Protein AF-A0A3A8YSM9-F1 (afdb_monomer)

Secondary structure (DSSP, 8-state):
--SB-TTSPBP-HHHHHHHHHHHHHHTT--HHHHHHHTT---TT-HHHHHH----HHHHHHHHHT------

pLDDT: mean 79.76, std 11.99, range [52.75, 94.0]

Mean predicted aligned error: 8.07 Å

Foldseek 3Di:
DPQADPVGHGDDPVVVLVVLLVLLVVLVQDPLLNCVVSVHDPPPDVVCVVPSDDDPVRNVVSVVSRDDDDD

Radius of gyration: 14.94 Å; Cα contacts (8 Å, |Δi|>4): 38; chains: 1; bounding box: 38×35×26 Å

Solvent-accessible surface area (backbone atoms only — not comparable to full-atom values): 4499 Å² total; per-residue (Å²): 129,79,59,49,44,100,87,67,51,68,59,48,79,63,50,58,54,51,52,49,54,52,46,34,61,75,52,64,42,53,70,66,55,48,36,55,76,70,68,48,80,78,67,94,41,63,67,53,64,70,70,55,73,69,54,72,68,57,49,50,54,48,56,66,54,62,75,75,81,85,126

Structure (mmCIF, N/CA/C/O backbone):
data_AF-A0A3A8YSM9-F1
#
_entry.id   AF-A0A3A8YSM9-F1
#
loop_
_atom_site.group_PDB
_atom_site.id
_atom_site.type_symbol
_atom_site.label_atom_id
_atom_site.label_alt_id
_atom_site.label_comp_id
_atom_site.label_asym_id
_atom_site.label_entity_id
_atom_site.label_seq_id
_atom_site.pdbx_PDB_ins_code
_atom_site.Cartn_x
_atom_site.Cartn_y
_atom_site.Cartn_z
_atom_site.occupancy
_atom_site.B_iso_or_equiv
_atom_site.auth_seq_id
_atom_site.auth_comp_id
_atom_site.auth_asym_id
_atom_site.auth_atom_id
_atom_site.pdbx_PDB_model_num
ATOM 1 N N . GLY A 1 1 ? -20.971 8.381 -2.595 1.00 54.38 1 GLY A N 1
ATOM 2 C CA . GLY A 1 1 ? -19.760 8.532 -1.766 1.00 54.38 1 GLY A CA 1
ATOM 3 C C . GLY A 1 1 ? -19.822 9.864 -1.055 1.00 54.38 1 GLY A C 1
ATOM 4 O O . GLY A 1 1 ? -20.360 10.799 -1.636 1.00 54.38 1 GLY A O 1
ATOM 5 N N . LEU A 1 2 ? -19.334 9.947 0.184 1.00 61.84 2 LEU A N 1
ATOM 6 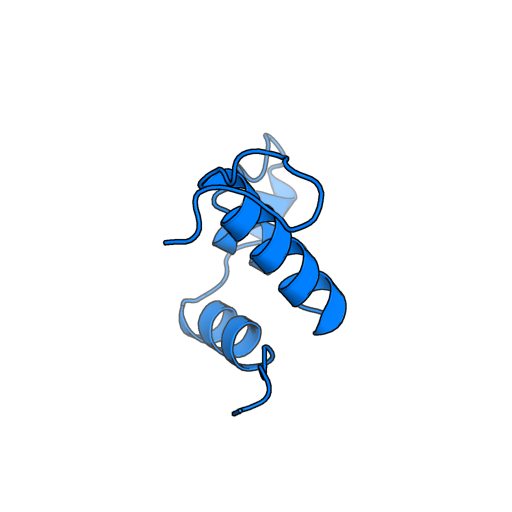C CA . LEU A 1 2 ? -19.224 11.219 0.904 1.00 61.84 2 LEU A CA 1
ATOM 7 C C . LEU A 1 2 ? -18.254 12.116 0.126 1.00 61.84 2 LEU A C 1
ATOM 9 O O . LEU A 1 2 ? -17.100 11.755 -0.067 1.00 61.84 2 LEU A O 1
ATOM 13 N N . LEU A 1 3 ? -18.742 13.242 -0.393 1.00 67.94 3 LEU A N 1
ATOM 14 C CA . LEU A 1 3 ? -17.948 14.162 -1.218 1.00 67.94 3 LEU A CA 1
ATOM 15 C C . LEU A 1 3 ? -17.000 15.035 -0.387 1.00 67.94 3 LEU A C 1
ATOM 17 O O . LEU A 1 3 ? -16.161 15.719 -0.962 1.00 67.94 3 LEU A O 1
ATOM 21 N N . TYR A 1 4 ? -17.133 15.021 0.940 1.00 71.75 4 TYR A N 1
ATOM 22 C CA . TYR A 1 4 ? -16.397 15.876 1.863 1.00 71.75 4 TYR A CA 1
ATOM 23 C C . TYR A 1 4 ? -16.015 15.094 3.123 1.00 71.75 4 TYR A C 1
ATOM 25 O O . TYR A 1 4 ? -16.826 14.325 3.642 1.00 71.75 4 TYR A O 1
ATOM 33 N N . ALA A 1 5 ? -14.791 15.309 3.597 1.00 68.12 5 ALA A N 1
ATOM 34 C CA . ALA A 1 5 ? -14.286 14.827 4.874 1.00 68.12 5 ALA A CA 1
ATOM 35 C C . ALA A 1 5 ? -14.928 15.598 6.042 1.00 68.12 5 ALA A C 1
ATOM 37 O O . ALA A 1 5 ? -15.512 16.667 5.855 1.00 68.12 5 ALA A O 1
ATOM 38 N N . SER A 1 6 ? -14.788 15.089 7.269 1.00 69.19 6 SER A N 1
ATOM 39 C CA . SER A 1 6 ? -15.348 15.709 8.485 1.00 69.19 6 SER A CA 1
ATOM 40 C C . SER A 1 6 ? -14.840 17.132 8.757 1.00 69.19 6 SER A C 1
ATOM 42 O O . SER A 1 6 ? -15.513 17.911 9.422 1.00 69.19 6 SER A O 1
ATOM 44 N N . ASN A 1 7 ? -13.677 17.486 8.212 1.00 75.50 7 ASN A N 1
ATOM 45 C CA . ASN A 1 7 ? -13.070 18.818 8.256 1.00 75.50 7 ASN A CA 1
ATOM 46 C C . ASN A 1 7 ? -13.428 19.704 7.038 1.00 75.50 7 ASN A C 1
ATOM 48 O O . ASN A 1 7 ? -12.833 20.763 6.861 1.00 75.50 7 ASN A O 1
ATOM 52 N N . GLY A 1 8 ? -14.352 19.276 6.171 1.00 73.50 8 GLY A N 1
ATOM 53 C CA . GLY A 1 8 ? -14.820 20.049 5.017 1.00 73.50 8 GLY A CA 1
ATOM 54 C C . GLY A 1 8 ? -13.942 19.973 3.762 1.00 73.50 8 GLY A C 1
ATOM 55 O O . GL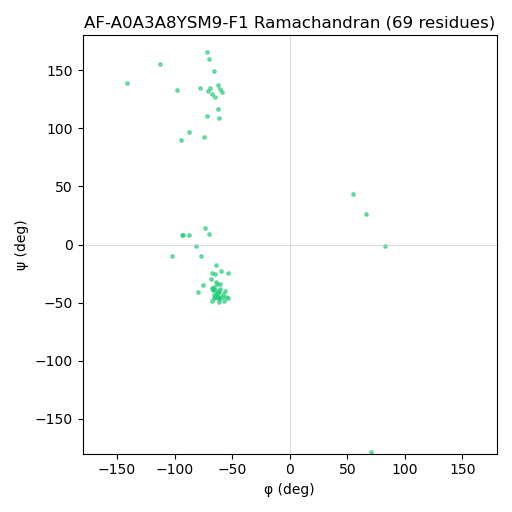Y A 1 8 ? -14.313 20.550 2.740 1.00 73.50 8 GLY A O 1
ATOM 56 N N . THR A 1 9 ? -12.815 19.247 3.775 1.00 77.50 9 THR A N 1
ATOM 57 C CA . THR A 1 9 ? -12.038 19.016 2.541 1.00 77.50 9 THR A CA 1
ATOM 58 C C . THR A 1 9 ? -12.782 18.094 1.585 1.00 77.50 9 THR A C 1
ATOM 60 O O . THR A 1 9 ? -13.305 17.060 1.993 1.00 77.50 9 THR A O 1
ATOM 63 N N . LYS A 1 10 ? -12.821 18.456 0.299 1.00 78.62 10 LYS A N 1
ATOM 64 C CA . LYS A 1 10 ? -13.452 17.638 -0.738 1.00 78.62 10 LYS A CA 1
ATOM 65 C C . LYS A 1 10 ? -12.696 16.322 -0.893 1.00 78.62 10 LYS A C 1
ATOM 67 O O . LYS A 1 10 ? -11.493 16.343 -1.139 1.00 78.62 10 LYS A O 1
ATOM 72 N N . HIS A 1 11 ? -13.418 15.210 -0.811 1.00 71.94 11 HIS A N 1
ATOM 73 C CA . HIS A 1 11 ? -12.839 13.911 -1.074 1.00 71.94 11 HIS A CA 1
ATOM 74 C C . HIS A 1 11 ? -12.468 13.777 -2.547 1.00 71.94 11 HIS A C 1
ATOM 76 O O . HIS A 1 11 ? -13.283 14.040 -3.439 1.00 71.94 11 HIS A O 1
ATOM 82 N N . THR A 1 12 ? -11.235 13.364 -2.806 1.00 77.88 12 THR A N 1
ATOM 83 C CA . THR A 1 12 ? -10.739 13.102 -4.157 1.00 77.88 12 THR A CA 1
ATOM 84 C C . THR A 1 12 ? -10.466 11.609 -4.336 1.00 77.88 12 THR A C 1
ATOM 86 O O . THR A 1 12 ? -10.163 10.924 -3.361 1.00 77.88 12 THR A O 1
ATOM 89 N N . PRO A 1 13 ? -10.493 11.068 -5.568 1.00 74.75 13 PRO A N 1
ATOM 90 C CA . PRO A 1 13 ? -10.003 9.708 -5.819 1.00 74.75 13 PRO A CA 1
ATOM 91 C C . PRO A 1 13 ? -8.562 9.481 -5.323 1.00 74.75 13 PRO A C 1
ATOM 93 O O . PRO A 1 13 ? -8.175 8.357 -5.009 1.00 74.75 13 PRO A O 1
ATOM 96 N N . HIS A 1 14 ? -7.773 10.555 -5.206 1.00 79.81 14 HIS A N 1
ATOM 97 C CA . HIS A 1 14 ? -6.425 10.522 -4.649 1.00 79.81 14 HIS A CA 1
ATOM 98 C C . HIS A 1 14 ? -6.409 10.207 -3.142 1.00 79.81 14 HIS A C 1
ATOM 100 O O . HIS A 1 14 ? -5.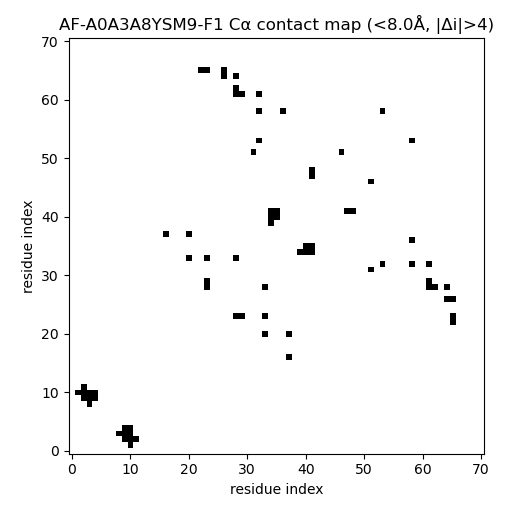441 9.633 -2.648 1.00 79.81 14 HIS A O 1
ATOM 106 N N . ASP A 1 15 ? -7.493 10.475 -2.414 1.00 78.94 15 ASP A N 1
ATOM 107 C CA . ASP A 1 15 ? -7.605 10.122 -0.996 1.00 78.94 15 ASP A CA 1
ATOM 108 C C . ASP A 1 15 ? -7.632 8.607 -0.814 1.00 78.94 15 ASP A C 1
ATOM 110 O O . ASP A 1 15 ? -6.964 8.085 0.072 1.00 78.94 15 ASP A O 1
ATOM 114 N N . CYS A 1 16 ? -8.317 7.878 -1.702 1.00 81.62 16 CYS A N 1
ATOM 115 C CA . CYS A 1 16 ? -8.296 6.415 -1.699 1.00 81.62 16 CYS A CA 1
ATOM 116 C C . CYS A 1 16 ? -6.875 5.883 -1.922 1.00 81.62 16 CYS A C 1
ATOM 118 O O . CYS A 1 16 ? -6.462 4.921 -1.278 1.00 81.62 16 CYS A O 1
ATOM 120 N N . ARG A 1 17 ? -6.101 6.545 -2.790 1.00 85.31 17 ARG A N 1
ATOM 121 C CA . ARG A 1 17 ? -4.690 6.221 -3.036 1.00 85.31 17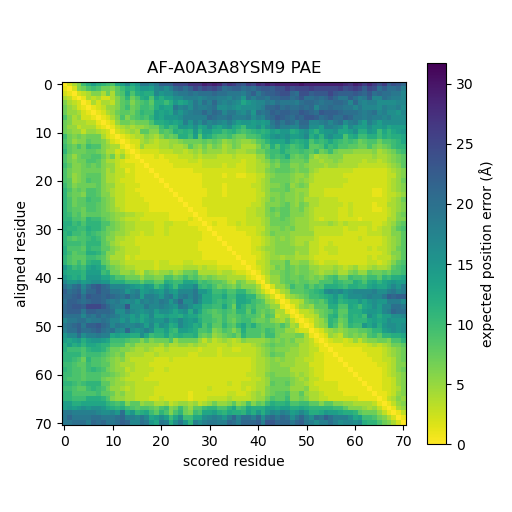 ARG A CA 1
ATOM 122 C C . ARG A 1 17 ? -3.819 6.495 -1.807 1.00 85.31 17 ARG A C 1
ATOM 124 O O . ARG A 1 17 ? -2.932 5.700 -1.504 1.00 85.31 17 ARG A O 1
ATOM 131 N N . HIS A 1 18 ? -4.087 7.577 -1.076 1.00 87.50 18 HIS A N 1
ATOM 132 C CA . HIS A 1 18 ? -3.424 7.868 0.196 1.00 87.50 18 HIS A CA 1
ATOM 133 C C . HIS A 1 18 ? -3.776 6.850 1.281 1.00 87.50 18 HIS A C 1
ATOM 135 O O . HIS A 1 18 ? -2.875 6.347 1.949 1.00 87.50 18 HIS A O 1
ATOM 141 N N . THR A 1 19 ? -5.056 6.502 1.428 1.00 89.12 19 THR A N 1
ATOM 142 C CA . THR A 1 19 ? -5.496 5.458 2.360 1.00 89.12 19 THR A CA 1
ATOM 143 C C . THR A 1 19 ? -4.835 4.126 2.026 1.00 89.12 19 THR A C 1
ATOM 145 O O . THR A 1 19 ? -4.313 3.471 2.923 1.00 89.12 19 THR A O 1
ATOM 148 N N . PHE A 1 20 ? -4.786 3.748 0.747 1.00 90.56 20 PHE A N 1
ATOM 149 C CA . PHE A 1 20 ? -4.112 2.528 0.313 1.00 90.56 20 PHE A CA 1
ATOM 150 C C . PHE A 1 20 ? -2.612 2.548 0.638 1.00 90.56 20 PHE A C 1
ATOM 152 O O . PHE A 1 20 ? -2.116 1.604 1.243 1.00 90.56 20 PHE A O 1
ATOM 159 N N . SER A 1 21 ? -1.907 3.647 0.343 1.00 91.00 21 SER A N 1
ATOM 160 C CA . SER A 1 21 ? -0.495 3.807 0.727 1.00 91.00 21 SER A CA 1
ATOM 161 C C . SER A 1 21 ? -0.283 3.628 2.229 1.00 91.00 21 SER A C 1
ATOM 163 O O . SER A 1 21 ? 0.647 2.941 2.639 1.00 91.00 21 SER A O 1
ATOM 165 N N . TRP A 1 22 ? -1.143 4.239 3.045 1.00 92.12 22 TRP A N 1
ATOM 166 C CA . TRP A 1 22 ? -1.062 4.135 4.498 1.00 92.12 22 TRP A CA 1
ATOM 167 C C . TRP A 1 22 ? -1.330 2.708 4.995 1.00 92.12 22 TRP A C 1
ATOM 169 O O . TRP A 1 22 ? -0.684 2.255 5.938 1.00 92.12 22 TRP A O 1
ATOM 179 N N . LEU A 1 23 ? -2.249 1.974 4.357 1.00 92.31 23 LEU A N 1
ATOM 180 C CA . LEU A 1 23 ? -2.482 0.560 4.659 1.00 92.31 23 LEU A CA 1
ATOM 181 C C . LEU A 1 23 ? -1.241 -0.281 4.339 1.00 92.31 23 LEU A C 1
ATOM 183 O O . LEU A 1 23 ? -0.828 -1.067 5.189 1.00 92.31 23 LEU A O 1
ATOM 187 N N . CYS A 1 24 ? -0.602 -0.077 3.184 1.00 93.38 24 CYS A N 1
ATOM 188 C CA . CYS A 1 24 ? 0.657 -0.751 2.857 1.00 93.38 24 CYS A CA 1
ATOM 189 C C . CYS A 1 24 ? 1.708 -0.541 3.958 1.00 93.38 24 CYS A C 1
ATOM 191 O O . CYS A 1 24 ? 2.303 -1.508 4.431 1.00 93.38 24 CYS A O 1
ATOM 193 N N . ASP A 1 25 ? 1.866 0.698 4.435 1.00 91.31 25 ASP A N 1
ATOM 194 C CA . ASP A 1 25 ? 2.822 1.031 5.498 1.00 91.31 25 ASP A CA 1
ATOM 195 C C . ASP A 1 25 ? 2.450 0.374 6.837 1.00 91.31 25 ASP A C 1
ATOM 197 O O . ASP A 1 25 ? 3.296 -0.204 7.523 1.00 91.31 25 ASP A O 1
ATOM 201 N N . ARG A 1 26 ? 1.162 0.397 7.199 1.00 92.69 26 ARG A N 1
ATOM 202 C CA . ARG A 1 26 ? 0.649 -0.206 8.437 1.00 92.69 26 ARG A CA 1
ATOM 203 C C . ARG A 1 26 ? 0.864 -1.718 8.488 1.00 92.69 26 ARG A C 1
ATOM 205 O O . ARG A 1 26 ? 1.209 -2.241 9.548 1.00 92.69 26 ARG A O 1
ATOM 212 N N . TYR A 1 27 ? 0.638 -2.410 7.374 1.00 94.00 27 TYR A N 1
ATOM 213 C CA . TYR A 1 27 ? 0.763 -3.869 7.279 1.00 94.00 27 TYR A CA 1
ATOM 214 C C . TYR A 1 27 ? 2.145 -4.324 6.801 1.00 94.00 27 TYR A C 1
ATOM 216 O O . TYR A 1 27 ? 2.352 -5.519 6.600 1.00 94.00 27 TYR A O 1
ATOM 224 N N . LYS A 1 28 ? 3.106 -3.394 6.694 1.00 92.88 28 LYS A N 1
ATOM 225 C CA . LYS A 1 28 ? 4.494 -3.666 6.296 1.00 92.88 28 LYS A CA 1
ATOM 226 C C . LYS A 1 28 ? 4.574 -4.404 4.958 1.00 92.88 28 LYS A C 1
ATOM 228 O O . LYS A 1 28 ? 5.340 -5.360 4.817 1.00 92.88 28 LYS A O 1
ATOM 233 N N . ILE A 1 29 ? 3.761 -3.964 4.001 1.00 92.12 29 ILE A N 1
ATOM 234 C CA . ILE A 1 29 ? 3.944 -4.350 2.606 1.00 92.12 29 ILE A CA 1
ATOM 235 C C . ILE A 1 29 ? 5.301 -3.831 2.154 1.00 92.12 29 ILE A C 1
ATOM 237 O O . ILE A 1 29 ? 5.687 -2.709 2.490 1.00 92.12 29 ILE A O 1
ATOM 241 N N . ASP A 1 30 ? 6.035 -4.657 1.422 1.00 90.12 30 ASP A N 1
ATOM 242 C CA . ASP A 1 30 ? 7.350 -4.259 0.947 1.00 90.12 30 ASP A CA 1
ATOM 243 C C . ASP A 1 30 ? 7.273 -3.094 -0.057 1.00 90.12 30 ASP A C 1
ATOM 245 O O . ASP A 1 30 ? 6.311 -2.945 -0.813 1.00 90.12 30 ASP A O 1
ATOM 249 N N . ASP A 1 31 ? 8.315 -2.268 -0.076 1.00 86.50 31 ASP A N 1
ATOM 250 C CA . ASP A 1 31 ? 8.338 -1.021 -0.840 1.00 86.50 31 ASP A CA 1
ATOM 251 C C . ASP A 1 31 ? 8.225 -1.246 -2.360 1.00 86.50 31 ASP A C 1
ATOM 253 O O . ASP A 1 31 ? 7.552 -0.485 -3.056 1.00 86.50 31 ASP A O 1
ATOM 257 N N . MET A 1 32 ? 8.794 -2.343 -2.877 1.00 85.94 32 MET A N 1
ATOM 258 C CA . MET A 1 32 ? 8.713 -2.690 -4.298 1.00 85.94 32 MET A CA 1
ATOM 259 C C . MET A 1 32 ? 7.279 -3.053 -4.690 1.00 85.94 32 MET A C 1
ATOM 261 O O . MET A 1 32 ? 6.741 -2.514 -5.660 1.00 85.94 32 MET A O 1
ATOM 265 N N . SER A 1 33 ? 6.625 -3.919 -3.914 1.00 88.62 33 SER A N 1
ATOM 266 C CA . SER A 1 33 ? 5.226 -4.280 -4.151 1.00 88.62 33 SER A CA 1
ATOM 267 C C . SER A 1 33 ? 4.304 -3.087 -3.948 1.00 88.62 33 SER A C 1
ATOM 269 O O . SER A 1 33 ? 3.406 -2.882 -4.757 1.00 88.62 33 SER A O 1
ATOM 271 N N . LYS A 1 34 ? 4.542 -2.233 -2.944 1.00 90.25 34 LYS A N 1
ATOM 272 C CA . LYS A 1 34 ? 3.801 -0.975 -2.773 1.00 90.25 34 LYS A CA 1
ATOM 273 C C . LYS A 1 34 ? 3.912 -0.098 -4.021 1.00 90.25 34 LYS A C 1
ATOM 275 O O . LYS A 1 34 ? 2.886 0.353 -4.526 1.00 90.25 34 LYS A O 1
ATOM 280 N N . HIS A 1 35 ? 5.115 0.114 -4.551 1.00 87.19 35 HIS A N 1
ATOM 281 C CA . HIS A 1 35 ? 5.318 0.914 -5.760 1.00 87.19 35 HIS A CA 1
ATOM 282 C C . HIS A 1 35 ? 4.607 0.327 -6.986 1.00 87.19 35 HIS A C 1
ATOM 284 O O . HIS A 1 35 ? 3.909 1.062 -7.691 1.00 87.19 35 HIS A O 1
ATOM 290 N N . LEU A 1 36 ? 4.714 -0.989 -7.194 1.00 87.38 36 LEU A N 1
ATOM 291 C CA . LEU A 1 36 ? 4.021 -1.700 -8.271 1.00 87.38 36 LEU A CA 1
ATOM 292 C C . LEU A 1 36 ? 2.494 -1.591 -8.141 1.00 87.38 36 LEU A C 1
ATOM 294 O O . LEU A 1 36 ? 1.818 -1.200 -9.093 1.00 87.38 36 LEU A O 1
ATOM 298 N N . LEU A 1 37 ? 1.946 -1.863 -6.954 1.00 88.50 37 LEU A N 1
ATOM 299 C CA . LEU A 1 37 ? 0.506 -1.802 -6.671 1.00 88.50 37 LEU A CA 1
ATOM 300 C C . LEU A 1 37 ? -0.054 -0.380 -6.800 1.00 88.50 37 LEU A C 1
ATOM 302 O O . LEU A 1 37 ? -1.202 -0.191 -7.196 1.00 88.50 37 LEU A O 1
ATOM 306 N N . MET A 1 38 ? 0.754 0.637 -6.493 1.00 88.62 38 MET A N 1
ATOM 307 C CA . MET A 1 38 ? 0.388 2.046 -6.638 1.00 88.62 38 MET A CA 1
ATOM 308 C C . MET A 1 38 ? 0.539 2.580 -8.074 1.00 88.62 38 MET A C 1
ATOM 310 O O . MET A 1 38 ? 0.234 3.760 -8.307 1.00 88.62 38 MET A O 1
ATOM 314 N N . GLY A 1 39 ? 1.003 1.748 -9.015 1.00 84.75 39 GLY A N 1
ATOM 315 C CA . GLY A 1 39 ? 1.225 2.114 -10.415 1.00 84.75 39 GLY A CA 1
ATOM 316 C C . GLY A 1 39 ? 2.340 3.143 -10.599 1.00 84.75 39 GLY A C 1
ATOM 317 O O . GLY A 1 39 ? 2.301 3.941 -11.535 1.00 84.75 39 GLY A O 1
ATOM 318 N N . HIS A 1 40 ? 3.302 3.193 -9.675 1.00 84.31 40 HIS A N 1
ATOM 319 C CA . HIS A 1 40 ? 4.460 4.069 -9.803 1.00 84.31 40 HIS A CA 1
ATOM 320 C C . HIS A 1 40 ? 5.465 3.463 -10.778 1.00 84.31 40 HIS A C 1
ATOM 322 O O . HIS A 1 40 ? 5.785 2.280 -10.700 1.00 84.31 40 HIS A O 1
ATOM 328 N N . ALA A 1 41 ? 5.993 4.287 -11.683 1.00 71.88 41 ALA A N 1
ATOM 329 C CA . ALA A 1 41 ? 7.118 3.872 -12.506 1.00 71.88 41 ALA A CA 1
ATOM 330 C C . ALA A 1 41 ? 8.311 3.546 -11.595 1.00 71.88 41 ALA A C 1
ATOM 332 O O . ALA A 1 41 ? 8.652 4.345 -10.723 1.00 71.88 41 ALA A O 1
ATOM 333 N N . LEU A 1 42 ? 8.975 2.414 -11.833 1.00 67.50 42 LEU A N 1
ATOM 334 C CA . LEU A 1 42 ? 10.141 1.967 -11.054 1.00 67.50 42 LEU A CA 1
ATOM 335 C C . LEU A 1 42 ? 11.409 2.822 -11.285 1.00 67.50 42 LEU A C 1
ATOM 337 O O . LEU A 1 42 ? 12.482 2.500 -10.782 1.00 67.50 42 LEU A O 1
ATOM 341 N N . GLY A 1 43 ? 11.278 3.949 -11.991 1.00 64.06 43 GLY A N 1
ATOM 342 C CA . GLY A 1 43 ? 12.371 4.847 -12.348 1.00 64.06 43 GLY A CA 1
ATOM 343 C C . G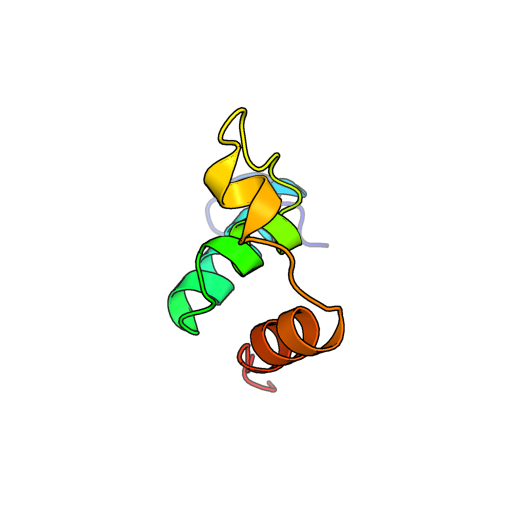LY A 1 43 ? 13.313 4.250 -13.395 1.00 64.06 43 GLY A C 1
ATOM 344 O O . GLY A 1 43 ? 13.128 3.134 -13.872 1.00 64.06 43 GLY A O 1
ATOM 345 N N . SER A 1 44 ? 14.349 5.009 -13.752 1.00 60.53 44 SER A N 1
ATOM 346 C CA . SER A 1 44 ? 15.423 4.597 -14.673 1.00 60.53 44 SER A CA 1
ATOM 347 C C . SER A 1 44 ? 16.410 3.597 -14.048 1.00 60.53 44 SER A C 1
ATOM 349 O O . SER A 1 44 ? 17.515 3.417 -14.557 1.00 60.53 44 SER A O 1
ATOM 351 N N . ASP A 1 45 ? 16.050 3.006 -12.910 1.00 63.47 45 ASP A N 1
ATOM 352 C CA . ASP A 1 45 ? 16.929 2.200 -12.076 1.00 63.47 45 ASP A CA 1
ATOM 353 C C . ASP A 1 45 ? 16.901 0.747 -12.566 1.00 63.47 45 ASP A C 1
ATOM 355 O O . ASP A 1 45 ? 15.973 -0.024 -12.304 1.00 63.47 45 ASP A O 1
ATOM 359 N N . VAL A 1 46 ? 17.899 0.402 -13.381 1.00 60.12 46 VAL A N 1
ATOM 360 C CA . VAL A 1 46 ? 17.987 -0.890 -14.074 1.00 60.12 46 VAL A CA 1
ATOM 361 C C . VAL A 1 46 ? 18.029 -2.051 -13.075 1.00 60.12 46 VAL A C 1
ATOM 363 O O . VAL A 1 46 ? 17.426 -3.087 -13.339 1.00 60.12 46 VAL A O 1
ATOM 366 N N . GLU A 1 47 ? 18.646 -1.878 -11.900 1.00 58.94 47 GLU A N 1
ATOM 367 C CA . GLU A 1 47 ? 18.680 -2.916 -10.860 1.00 58.94 47 GLU A CA 1
ATOM 368 C C . GLU A 1 47 ? 17.280 -3.237 -10.323 1.00 58.94 47 GLU A C 1
ATOM 370 O O . GLU A 1 47 ? 16.916 -4.407 -10.194 1.00 58.94 47 GLU A O 1
ATOM 375 N N . LYS A 1 48 ? 16.451 -2.215 -10.077 1.00 60.97 48 LYS A N 1
ATOM 376 C CA . LYS A 1 48 ? 15.063 -2.406 -9.624 1.00 60.97 48 LYS A CA 1
ATOM 377 C C . LYS A 1 48 ? 14.176 -3.014 -10.701 1.00 60.97 48 LYS A C 1
ATOM 379 O O . LYS A 1 48 ? 13.249 -3.742 -10.373 1.00 60.97 48 LYS A O 1
ATOM 384 N N . ASN A 1 49 ? 14.463 -2.754 -11.972 1.00 63.31 49 ASN A N 1
ATOM 385 C CA . ASN A 1 49 ? 13.711 -3.336 -13.080 1.00 63.31 49 ASN A CA 1
ATOM 386 C C . ASN A 1 49 ? 14.073 -4.818 -13.302 1.00 63.31 49 ASN A C 1
ATOM 388 O O . ASN A 1 49 ? 13.206 -5.62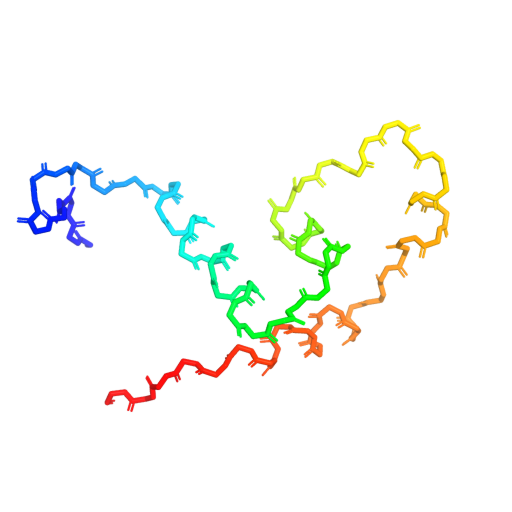2 -13.617 1.00 63.31 49 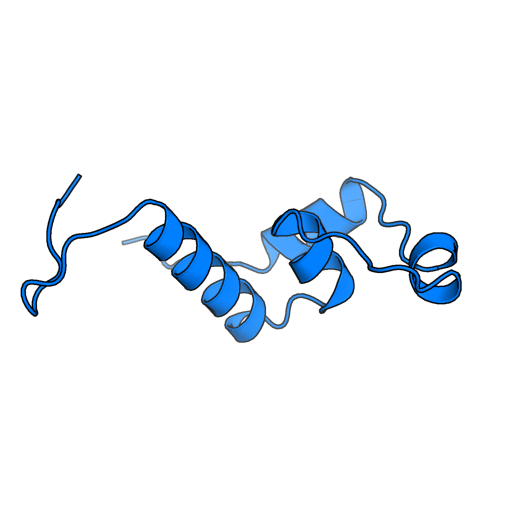ASN A O 1
ATOM 392 N N . VAL A 1 50 ? 15.340 -5.192 -13.081 1.00 62.12 50 VAL A N 1
ATOM 393 C CA . VAL A 1 50 ? 15.828 -6.574 -13.239 1.00 62.12 50 VAL A CA 1
ATOM 394 C C . VAL A 1 50 ? 15.474 -7.456 -12.032 1.00 62.12 50 VAL A C 1
ATOM 396 O O . VAL A 1 50 ? 15.060 -8.597 -12.220 1.00 62.12 50 VAL A O 1
ATOM 399 N N . TYR A 1 51 ? 15.589 -6.946 -10.799 1.00 62.50 51 TYR A N 1
ATOM 400 C CA . TYR A 1 51 ? 15.338 -7.719 -9.567 1.00 62.50 51 TYR A CA 1
ATOM 401 C C . TYR A 1 51 ? 13.977 -7.446 -8.908 1.00 62.50 51 TYR A C 1
ATOM 403 O O . TYR A 1 51 ? 13.583 -8.158 -7.987 1.00 62.50 51 TYR A O 1
ATOM 411 N N . GLY A 1 52 ? 13.246 -6.423 -9.356 1.00 64.38 52 GLY A N 1
ATOM 412 C CA . GLY A 1 52 ? 11.926 -6.059 -8.831 1.00 64.38 52 GLY A CA 1
ATOM 413 C C . GLY A 1 52 ? 10.763 -6.788 -9.494 1.00 64.38 52 GLY A C 1
ATOM 414 O O . GLY A 1 52 ? 9.612 -6.438 -9.235 1.00 64.38 52 GLY A O 1
ATOM 415 N N . HIS A 1 53 ? 11.030 -7.789 -10.341 1.00 74.31 53 HIS A N 1
ATOM 416 C CA . HIS A 1 53 ? 9.985 -8.639 -10.897 1.00 74.31 53 HIS A CA 1
ATOM 417 C C . HIS A 1 53 ? 9.266 -9.376 -9.770 1.00 74.31 53 HIS A C 1
ATOM 419 O O . HIS A 1 53 ? 9.806 -10.287 -9.149 1.00 74.31 53 HIS A O 1
ATOM 425 N N . ARG A 1 54 ? 8.025 -8.963 -9.526 1.00 80.56 54 ARG A N 1
ATOM 426 C CA . ARG A 1 54 ? 7.084 -9.676 -8.676 1.00 80.56 54 ARG A CA 1
ATOM 427 C C . ARG A 1 54 ? 6.157 -10.501 -9.542 1.00 80.56 54 ARG A C 1
ATOM 429 O O . ARG A 1 54 ? 5.588 -10.010 -10.519 1.00 80.56 54 ARG A O 1
ATOM 436 N N . THR A 1 55 ? 5.986 -11.750 -9.160 1.00 87.00 55 THR A N 1
ATOM 437 C CA . THR A 1 55 ? 4.920 -12.594 -9.679 1.00 87.00 55 THR A CA 1
ATOM 438 C C . THR A 1 55 ? 3.569 -12.114 -9.153 1.00 87.00 55 THR A C 1
ATOM 440 O O . THR A 1 55 ? 3.468 -11.416 -8.140 1.00 87.00 55 THR A O 1
ATOM 443 N N . PHE A 1 56 ? 2.502 -12.508 -9.844 1.00 87.00 56 PHE A N 1
ATOM 444 C CA . PHE A 1 56 ? 1.141 -12.239 -9.390 1.00 87.00 56 PHE A CA 1
ATOM 445 C C . PHE A 1 56 ? 0.887 -12.787 -7.977 1.00 87.00 56 PHE A C 1
ATOM 447 O O . PHE A 1 56 ? 0.267 -12.103 -7.164 1.00 87.00 56 PHE A O 1
ATOM 454 N N . ASP A 1 57 ? 1.401 -13.981 -7.669 1.00 90.75 57 ASP A N 1
ATOM 455 C CA . ASP A 1 57 ? 1.205 -14.623 -6.368 1.00 90.75 57 ASP A CA 1
ATOM 456 C C . ASP A 1 57 ? 1.919 -13.879 -5.235 1.00 90.75 57 ASP A C 1
ATOM 458 O O . ASP A 1 57 ? 1.353 -13.732 -4.154 1.00 90.75 57 ASP A O 1
ATOM 462 N N . GLU A 1 58 ? 3.113 -13.333 -5.482 1.00 89.31 58 GLU A N 1
ATOM 463 C CA . GLU A 1 58 ? 3.813 -12.490 -4.505 1.00 89.31 58 GLU A CA 1
ATOM 464 C C . GLU A 1 58 ? 3.046 -11.191 -4.233 1.00 89.31 58 GLU A C 1
ATOM 466 O O . GLU A 1 58 ? 2.839 -10.828 -3.077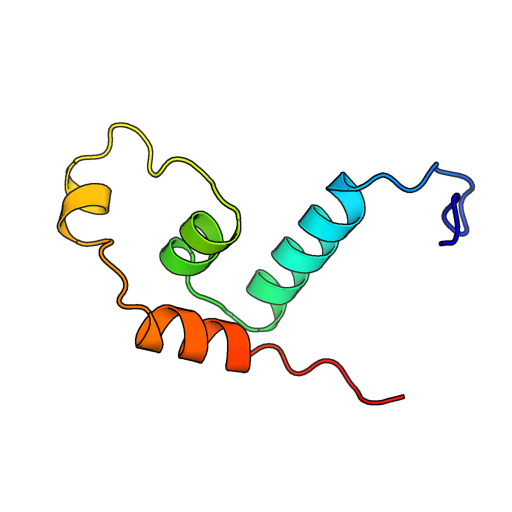 1.00 89.31 58 GLU A O 1
ATOM 471 N N . LEU A 1 59 ? 2.556 -10.512 -5.277 1.00 90.44 59 LEU A N 1
ATOM 472 C CA . LEU A 1 59 ? 1.744 -9.300 -5.106 1.00 90.44 59 LEU A CA 1
ATOM 473 C C . LEU A 1 59 ? 0.441 -9.594 -4.361 1.00 90.44 59 LEU A C 1
ATOM 475 O O . LEU A 1 59 ? 0.025 -8.824 -3.494 1.00 90.44 59 LEU A O 1
ATOM 479 N N . LYS A 1 60 ? -0.202 -10.717 -4.686 1.00 91.88 60 LYS A N 1
ATOM 480 C CA . LYS A 1 60 ? -1.407 -11.175 -4.000 1.00 91.88 60 LYS A CA 1
ATOM 481 C C . LYS A 1 60 ? -1.124 -11.444 -2.524 1.00 91.88 60 LYS A C 1
ATOM 483 O O . LYS A 1 60 ? -1.877 -10.963 -1.682 1.00 91.88 60 LYS A O 1
ATOM 488 N N . HIS A 1 61 ? -0.029 -12.136 -2.213 1.00 93.00 61 HIS A N 1
ATOM 489 C CA . HIS A 1 61 ? 0.385 -12.400 -0.838 1.00 93.00 61 HIS A CA 1
ATOM 490 C C . HIS A 1 61 ? 0.596 -11.105 -0.040 1.00 93.00 61 HIS A C 1
ATOM 492 O O . HIS A 1 61 ? 0.148 -11.003 1.100 1.00 93.00 61 HIS A O 1
ATOM 498 N N . GLU A 1 62 ? 1.226 -10.089 -0.638 1.00 93.19 62 GLU A N 1
ATOM 499 C CA . GLU A 1 62 ? 1.388 -8.777 -0.005 1.00 93.19 62 GLU A CA 1
ATOM 500 C C . GLU A 1 62 ? 0.042 -8.088 0.260 1.00 93.19 62 GLU A C 1
ATOM 502 O O . GLU A 1 62 ? -0.186 -7.592 1.363 1.00 93.19 62 GLU A O 1
ATOM 507 N N . ILE A 1 63 ? -0.880 -8.095 -0.710 1.00 90.81 63 ILE A N 1
ATOM 508 C CA . ILE A 1 63 ? -2.224 -7.516 -0.546 1.00 90.81 63 ILE A CA 1
ATOM 509 C C . ILE A 1 63 ? -3.002 -8.226 0.569 1.00 90.81 63 ILE A C 1
ATOM 511 O O . ILE A 1 63 ? -3.680 -7.569 1.360 1.00 90.81 63 ILE A O 1
ATOM 515 N N . GLU A 1 64 ? -2.890 -9.550 0.665 1.00 93.31 64 GLU A N 1
ATOM 516 C CA . GLU A 1 64 ? -3.572 -10.360 1.681 1.00 93.31 64 GLU A CA 1
ATOM 517 C C . GLU A 1 64 ? -3.125 -10.041 3.117 1.00 93.31 64 GLU A C 1
ATOM 519 O O . GLU A 1 64 ? -3.867 -10.318 4.060 1.00 93.31 64 GLU A O 1
ATOM 524 N N . LYS A 1 65 ? -1.970 -9.385 3.313 1.00 92.06 65 LYS A N 1
ATOM 525 C CA . LYS A 1 65 ? -1.565 -8.872 4.634 1.00 92.06 65 LYS A CA 1
ATOM 526 C C . LYS A 1 65 ? -2.494 -7.771 5.145 1.00 92.06 65 LYS A C 1
ATOM 528 O O . LYS A 1 65 ? -2.585 -7.569 6.358 1.00 92.06 65 LYS A O 1
ATOM 533 N N . ILE A 1 66 ? -3.171 -7.041 4.253 1.00 91.75 66 ILE A N 1
ATOM 534 C CA . ILE A 1 66 ? -4.070 -5.943 4.620 1.00 91.75 66 ILE A CA 1
ATOM 535 C C . ILE A 1 66 ? -5.370 -6.519 5.192 1.00 91.75 66 ILE A C 1
ATOM 537 O O . ILE A 1 66 ? -6.347 -6.766 4.489 1.00 91.75 66 ILE A O 1
ATOM 541 N N . CYS A 1 67 ? -5.409 -6.668 6.513 1.00 86.06 67 CYS A N 1
ATOM 542 C CA . CYS A 1 67 ? -6.611 -7.069 7.241 1.00 86.06 67 CYS A CA 1
ATOM 543 C C . CYS A 1 67 ? -7.372 -5.846 7.757 1.00 86.06 67 CYS A C 1
ATOM 545 O O . CYS A 1 67 ? -7.135 -5.390 8.878 1.00 86.06 67 CYS A O 1
ATOM 547 N N . ILE A 1 68 ? -8.304 -5.319 6.963 1.00 79.19 68 ILE A N 1
ATOM 548 C CA . ILE A 1 68 ? -9.255 -4.304 7.437 1.00 79.19 68 ILE A CA 1
ATOM 549 C C . ILE A 1 68 ? -10.273 -4.940 8.403 1.00 79.19 68 ILE A C 1
ATOM 551 O O . ILE A 1 68 ?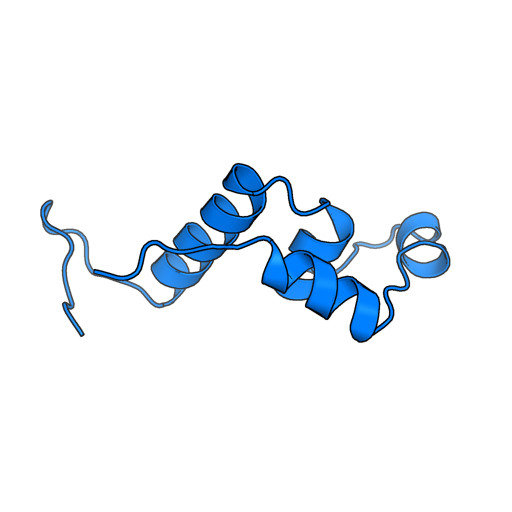 -10.818 -6.003 8.094 1.00 79.19 68 ILE A O 1
ATOM 555 N N . PRO A 1 69 ? -10.529 -4.335 9.581 1.00 70.38 69 PRO A N 1
ATOM 556 C CA . PRO A 1 69 ? -11.494 -4.871 10.532 1.00 70.38 69 PRO A CA 1
ATOM 557 C C . PRO A 1 69 ? -12.877 -4.963 9.882 1.00 70.38 69 PRO A C 1
ATOM 559 O O . PRO A 1 69 ? -13.349 -4.012 9.258 1.00 70.38 69 PRO A O 1
ATOM 562 N N . LYS A 1 70 ? -13.520 -6.126 10.027 1.00 59.88 70 LYS A N 1
ATOM 563 C CA . LYS A 1 70 ? -14.929 -6.291 9.674 1.00 59.88 70 LYS A CA 1
ATOM 564 C C . LYS A 1 70 ? -15.739 -5.539 10.729 1.00 59.88 70 LYS A C 1
ATOM 566 O O . LYS A 1 70 ? -15.701 -5.923 11.896 1.00 59.88 70 LYS A O 1
ATOM 571 N N . HIS A 1 71 ? -16.361 -4.436 10.324 1.00 52.75 71 HIS A N 1
ATOM 572 C CA . HIS A 1 71 ? -17.397 -3.773 11.112 1.00 52.75 71 HIS A CA 1
ATOM 573 C C . HIS A 1 71 ? -18.652 -4.641 11.170 1.00 52.75 71 HIS A C 1
ATOM 575 O O . HIS A 1 71 ? -18.948 -5.299 10.144 1.00 52.75 71 HIS A O 1
#

Sequence (71 aa):
GLLYASNGTKHTPHDCRHTFSWLCDRYKIDDMSKHLLMGHALGSDVEKNVYGHRTFDELKHEIEKICIPKH